Protein AF-Q5DGU5-F1 (afdb_monomer_lite)

Sequence (155 aa):
MRERCSTGDDHTSSESFGCSMRELQALMQLRGAEAVEVLNKRFGGATGLCKRLKTSPTEGLLSNDLAKRREVFGTNVIPPTPPKSFFQLMWEALQDVTLIVLMAAAGVSLLLALYSKYFGGEHNPSDETEGEVSWIERCSYTLCGCSCSFSYCNK

pLDDT: mean 72.46, std 15.81, range [31.59, 96.19]

Structure (mmCIF, N/CA/C/O backbone):
data_AF-Q5DGU5-F1
#
_entry.id   AF-Q5DGU5-F1
#
loop_
_atom_site.group_PDB
_atom_site.id
_atom_site.type_symbol
_atom_site.label_atom_id
_atom_site.label_alt_id
_atom_site.label_comp_id
_atom_site.label_asym_id
_atom_site.label_entity_id
_atom_site.label_seq_id
_atom_site.pdbx_PDB_ins_code
_atom_site.Cartn_x
_atom_site.Cartn_y
_atom_site.Cartn_z
_atom_site.occupancy
_atom_site.B_iso_or_equiv
_atom_site.auth_seq_id
_atom_site.auth_comp_id
_atom_site.auth_asym_id
_atom_site.auth_atom_id
_atom_site.pdbx_PDB_model_num
ATOM 1 N N . MET A 1 1 ? -30.645 -17.820 52.314 1.00 38.59 1 MET A N 1
ATOM 2 C CA . MET A 1 1 ? -31.335 -17.633 51.020 1.00 38.59 1 MET A CA 1
ATOM 3 C C . MET A 1 1 ? -31.491 -16.147 50.751 1.00 38.59 1 MET A C 1
ATOM 5 O O . MET A 1 1 ? -32.132 -15.485 51.552 1.00 38.59 1 MET A O 1
ATOM 9 N N . ARG A 1 2 ? -30.902 -15.607 49.677 1.00 36.75 2 ARG A N 1
ATOM 10 C CA . ARG A 1 2 ? -31.255 -14.269 49.186 1.00 36.75 2 ARG A CA 1
ATOM 11 C C . ARG A 1 2 ? -31.834 -14.441 47.794 1.00 36.75 2 ARG A C 1
ATOM 13 O O . ARG A 1 2 ? -31.102 -14.637 46.832 1.00 36.75 2 ARG A O 1
ATOM 20 N N . GLU A 1 3 ? -33.154 -14.454 47.750 1.00 43.09 3 GLU A N 1
ATOM 21 C CA . GLU A 1 3 ? -33.925 -14.357 46.524 1.00 43.09 3 GLU A CA 1
ATOM 22 C C . GLU A 1 3 ? -33.610 -13.015 45.855 1.00 43.09 3 GLU A C 1
ATOM 24 O O . GLU A 1 3 ? -33.558 -11.973 46.515 1.00 43.09 3 GLU A O 1
ATOM 29 N N . ARG A 1 4 ? -33.381 -13.036 44.543 1.00 41.06 4 ARG A N 1
ATOM 30 C CA . ARG A 1 4 ? -33.490 -11.843 43.709 1.00 41.06 4 ARG A CA 1
ATOM 31 C C . ARG A 1 4 ? -34.326 -12.217 42.494 1.00 41.06 4 ARG A C 1
ATOM 33 O O . ARG A 1 4 ? -33.822 -12.792 41.538 1.00 41.06 4 ARG A O 1
ATOM 40 N N . CYS A 1 5 ? -35.621 -11.951 42.613 1.00 45.31 5 CYS A N 1
ATOM 41 C CA . CYS A 1 5 ? -36.539 -11.864 41.488 1.00 45.31 5 CYS A CA 1
ATOM 42 C C . CYS A 1 5 ? -36.405 -10.481 40.821 1.00 45.31 5 CYS A C 1
ATOM 44 O O . CYS A 1 5 ? -35.861 -9.554 41.429 1.00 45.31 5 CYS A O 1
ATOM 46 N N . SER A 1 6 ? -36.987 -10.369 39.626 1.00 37.47 6 SER A N 1
ATOM 47 C CA . SER A 1 6 ? -37.123 -9.180 38.767 1.00 37.47 6 SER A CA 1
ATOM 48 C C . SER A 1 6 ? -35.870 -8.868 37.940 1.00 37.47 6 SER A C 1
ATOM 50 O O . SER A 1 6 ? -34.769 -8.797 38.470 1.00 37.47 6 SER A O 1
ATOM 52 N N . THR A 1 7 ? -35.945 -8.704 36.622 1.00 36.84 7 THR A N 1
ATOM 53 C CA . THR A 1 7 ? -36.994 -8.068 35.811 1.00 36.84 7 THR A CA 1
ATOM 54 C C . THR A 1 7 ? -37.011 -8.675 34.404 1.00 36.84 7 THR A C 1
ATOM 56 O O . THR A 1 7 ? -35.955 -8.906 33.816 1.00 36.84 7 THR A O 1
ATOM 59 N N . GLY A 1 8 ? -38.207 -8.909 33.857 1.00 44.50 8 GLY A N 1
ATOM 60 C CA . GLY A 1 8 ? -38.380 -8.925 32.407 1.00 44.50 8 GLY A CA 1
ATOM 61 C C . GLY A 1 8 ? -38.209 -7.510 31.862 1.00 44.50 8 GLY A C 1
ATOM 62 O O . GLY A 1 8 ? -38.541 -6.573 32.574 1.00 44.50 8 GLY A O 1
ATOM 63 N N . ASP A 1 9 ? -37.682 -7.400 30.645 1.00 31.59 9 ASP A N 1
ATOM 64 C CA . ASP A 1 9 ? -37.912 -6.286 29.722 1.00 31.59 9 ASP A CA 1
ATOM 65 C C . ASP A 1 9 ? -37.449 -6.720 28.322 1.00 31.59 9 ASP A C 1
ATOM 67 O O . ASP A 1 9 ? -36.266 -6.685 27.973 1.00 31.59 9 ASP A O 1
ATOM 71 N N . ASP A 1 10 ? -38.419 -7.160 27.519 1.00 42.12 10 ASP A N 1
ATOM 72 C CA . ASP A 1 10 ? -38.344 -7.158 26.060 1.00 42.12 10 ASP A CA 1
ATOM 73 C C . ASP A 1 10 ? -38.334 -5.693 25.597 1.00 42.12 10 ASP A C 1
ATOM 75 O O . ASP A 1 10 ? -39.371 -5.085 25.334 1.00 42.12 10 ASP A O 1
ATOM 79 N N . HIS A 1 11 ? -37.143 -5.100 25.512 1.00 38.91 11 HIS A N 1
ATOM 80 C CA . HIS A 1 11 ? -36.933 -3.830 24.827 1.00 38.91 11 HIS A CA 1
ATOM 81 C C . HIS A 1 11 ? -36.203 -4.066 23.503 1.00 38.91 11 HIS A C 1
ATOM 83 O O . HIS A 1 11 ? -34.974 -4.059 23.405 1.00 38.91 11 HIS A O 1
ATOM 89 N N . THR A 1 12 ? -36.996 -4.210 22.439 1.00 39.84 12 THR A N 1
ATOM 90 C CA . THR A 1 12 ? -36.614 -3.818 21.081 1.00 39.84 12 THR A CA 1
ATOM 91 C C . THR A 1 12 ? -36.370 -2.311 21.081 1.00 39.84 12 THR A C 1
ATOM 93 O O . THR A 1 12 ? -37.269 -1.495 20.882 1.00 39.84 12 THR A O 1
ATOM 96 N N . SER A 1 13 ? -35.152 -1.911 21.406 1.00 35.12 13 SER A N 1
ATOM 97 C CA . SER A 1 13 ? -34.683 -0.536 21.318 1.00 35.12 13 SER A CA 1
ATOM 98 C C . SER A 1 13 ? -33.223 -0.617 20.931 1.00 35.12 13 SER A C 1
ATOM 100 O O . SER A 1 13 ? -32.465 -1.384 21.516 1.00 35.12 13 SER A O 1
ATOM 102 N N . SER A 1 14 ? -32.846 0.131 19.904 1.00 42.28 14 SER A N 1
ATOM 103 C CA . SER A 1 14 ? -31.469 0.370 19.501 1.00 42.28 14 SER A CA 1
ATOM 104 C C . SER A 1 14 ? -30.658 0.857 20.707 1.00 42.28 14 SER A C 1
ATOM 106 O O . SER A 1 14 ? -30.571 2.057 20.972 1.00 42.28 14 SER A O 1
ATOM 108 N N . GLU A 1 15 ? -30.108 -0.064 21.492 1.00 54.00 15 GLU A N 1
ATOM 109 C CA . GLU A 1 15 ? -29.222 0.265 22.592 1.00 54.00 15 GLU A CA 1
ATOM 110 C C . GLU A 1 15 ? -27.903 0.748 21.991 1.00 54.00 15 GLU A C 1
ATOM 112 O O . GLU A 1 15 ? -26.978 -0.026 21.749 1.00 54.00 15 GLU A O 1
ATOM 117 N N . SER A 1 16 ? -27.852 2.044 21.693 1.00 65.94 16 SER A N 1
ATOM 118 C CA . SER A 1 16 ? -26.674 2.716 21.167 1.00 65.94 16 SER A CA 1
ATOM 119 C C . SER A 1 16 ? -25.493 2.454 22.103 1.00 65.94 16 SER A C 1
ATOM 121 O O . SER A 1 16 ? -25.544 2.775 23.294 1.00 65.94 16 SER A O 1
ATOM 123 N N . PHE A 1 17 ? -24.437 1.820 21.590 1.00 72.12 17 PHE A N 1
ATOM 124 C CA . PHE A 1 17 ? -23.189 1.685 22.333 1.00 72.12 17 PHE A CA 1
ATOM 125 C C . PHE A 1 17 ? -22.673 3.087 22.679 1.00 72.12 17 PHE A C 1
ATOM 127 O O . PHE A 1 17 ? -22.755 4.008 21.870 1.00 72.12 17 PHE A O 1
ATOM 134 N N . GLY A 1 18 ? -22.097 3.264 23.871 1.00 73.44 18 GLY A N 1
ATOM 135 C CA . GLY A 1 18 ? -21.584 4.569 24.322 1.00 73.44 18 GLY A CA 1
ATOM 136 C C . GLY A 1 18 ? -20.315 5.046 23.596 1.00 73.44 18 GLY A C 1
ATOM 137 O O . GLY A 1 18 ? -19.647 5.961 24.087 1.00 73.44 18 GLY A O 1
ATOM 138 N N . CYS A 1 19 ? -19.958 4.383 22.493 1.00 76.75 19 CYS A N 1
ATOM 139 C CA . CYS A 1 19 ? -18.794 4.619 21.648 1.00 76.75 19 CYS A CA 1
ATOM 140 C C . CYS A 1 19 ? -19.149 4.304 20.190 1.00 76.75 19 CYS A C 1
ATOM 142 O O . CYS A 1 19 ? -19.744 3.263 19.904 1.00 76.75 19 CYS A O 1
ATOM 144 N N . SER A 1 20 ? -18.710 5.155 19.267 1.00 82.75 20 SER A N 1
ATOM 145 C CA . SER A 1 20 ? -18.828 4.925 17.825 1.00 82.75 20 SER A CA 1
ATOM 146 C C . SER A 1 20 ? -17.605 4.204 17.240 1.00 82.75 20 SER A C 1
ATOM 148 O O . SER A 1 20 ? -16.494 4.280 17.770 1.00 82.75 20 SER A O 1
ATOM 150 N N . MET A 1 21 ? -17.784 3.547 16.087 1.00 80.69 21 MET A N 1
ATOM 151 C CA . MET A 1 21 ? -16.687 2.910 15.339 1.00 80.69 21 MET A CA 1
ATOM 152 C C . MET A 1 21 ? -15.573 3.909 14.978 1.00 80.69 21 MET A C 1
ATOM 154 O O . MET A 1 21 ? -14.393 3.585 15.084 1.00 80.69 21 MET A O 1
ATOM 158 N N . ARG A 1 22 ? -15.938 5.143 14.600 1.00 82.88 22 ARG A N 1
ATOM 159 C CA . ARG A 1 22 ? -14.982 6.200 14.229 1.00 82.88 22 ARG A CA 1
ATOM 160 C C . ARG A 1 22 ? -14.109 6.631 15.402 1.00 82.88 22 ARG A C 1
ATOM 162 O O . ARG A 1 22 ? -12.919 6.856 15.220 1.00 82.88 22 ARG A O 1
ATOM 169 N N . GLU A 1 23 ? -14.681 6.725 16.599 1.00 85.69 23 GLU A N 1
ATOM 170 C CA . GLU A 1 23 ? -13.920 7.046 17.809 1.00 85.69 23 GLU A CA 1
ATOM 171 C C . GLU A 1 23 ? -12.935 5.930 18.167 1.00 85.69 23 GLU A C 1
ATOM 173 O O . GLU A 1 23 ? -11.791 6.211 18.521 1.00 85.69 23 GLU A O 1
ATOM 178 N N . LEU A 1 24 ? -13.353 4.669 18.019 1.00 85.62 24 LEU A N 1
ATOM 179 C CA . LEU A 1 24 ? -12.477 3.516 18.224 1.00 85.62 24 LEU A CA 1
ATOM 180 C C . LEU A 1 24 ? -11.338 3.488 17.192 1.00 85.62 24 LEU A C 1
ATOM 182 O O . LEU A 1 24 ? -10.185 3.252 17.543 1.00 85.62 24 LEU A O 1
ATOM 186 N N . GLN A 1 25 ? -11.641 3.796 15.929 1.00 85.31 25 GLN A N 1
ATOM 187 C CA . GLN A 1 25 ? -10.653 3.889 14.855 1.00 85.31 25 GLN A CA 1
ATOM 188 C C . GLN A 1 25 ? -9.655 5.030 15.093 1.00 85.31 25 GLN A C 1
ATOM 190 O O . GLN A 1 25 ? -8.457 4.838 14.898 1.00 85.31 25 GLN A O 1
ATOM 195 N N . ALA A 1 26 ? -10.124 6.197 15.543 1.00 86.50 26 ALA A N 1
ATOM 196 C CA . ALA A 1 26 ? -9.256 7.314 15.905 1.00 86.50 26 ALA A CA 1
ATOM 197 C C . ALA A 1 26 ? -8.319 6.941 17.064 1.00 86.50 26 ALA A C 1
ATOM 199 O O . ALA A 1 26 ? -7.135 7.265 17.023 1.00 86.50 26 ALA A O 1
ATOM 200 N N . LEU A 1 27 ? -8.814 6.191 18.057 1.00 87.56 27 LEU A N 1
ATOM 201 C CA . LEU A 1 27 ? -7.980 5.661 19.136 1.00 87.56 27 LEU A CA 1
ATOM 202 C C . LEU A 1 27 ? -6.908 4.689 18.609 1.00 87.56 27 LEU A C 1
ATOM 204 O O . LEU A 1 27 ? -5.766 4.762 19.047 1.00 87.56 27 LEU A O 1
ATOM 208 N N . MET A 1 28 ? -7.250 3.810 17.660 1.00 83.50 28 MET A N 1
ATOM 209 C CA . MET A 1 28 ? -6.304 2.857 17.055 1.00 83.50 28 MET A CA 1
ATOM 210 C C . MET A 1 28 ? -5.216 3.520 16.196 1.00 83.50 28 MET A C 1
ATOM 212 O O . MET A 1 28 ? -4.159 2.924 15.990 1.00 83.50 28 MET A O 1
ATOM 216 N N . GLN A 1 29 ? -5.471 4.719 15.665 1.00 87.31 29 GLN A N 1
ATOM 217 C CA . GLN A 1 29 ? -4.473 5.482 14.907 1.00 87.31 29 GLN A CA 1
ATOM 218 C C . GLN A 1 29 ? -3.412 6.109 15.819 1.00 87.31 29 GLN A C 1
ATOM 220 O O . GLN A 1 29 ? -2.265 6.268 15.404 1.00 87.31 29 GLN A O 1
ATOM 225 N N . LEU A 1 30 ? -3.774 6.425 17.064 1.00 88.69 30 LEU A N 1
ATOM 226 C CA . LEU A 1 30 ? -2.843 6.916 18.074 1.00 88.69 30 LEU A CA 1
ATOM 227 C C . LEU A 1 30 ? -1.990 5.755 18.606 1.00 88.69 30 LEU A C 1
ATOM 229 O O . LEU A 1 30 ? -2.471 4.635 18.785 1.00 88.69 30 LEU A O 1
ATOM 233 N N . ARG A 1 31 ? -0.711 6.010 18.896 1.00 84.88 31 ARG A N 1
ATOM 234 C CA . ARG A 1 31 ? 0.211 5.006 19.453 1.00 84.88 31 ARG A CA 1
ATOM 235 C C . ARG A 1 31 ? 0.885 5.511 20.724 1.00 84.88 31 ARG A C 1
ATOM 237 O O . ARG A 1 31 ? 1.148 6.698 20.876 1.00 84.88 31 ARG A O 1
ATOM 244 N N . GLY A 1 32 ? 1.200 4.584 21.628 1.00 87.94 32 GLY A N 1
ATOM 245 C CA . GLY A 1 32 ? 1.980 4.872 22.834 1.00 87.94 32 GLY A CA 1
ATOM 246 C C . GLY A 1 32 ? 1.243 5.743 23.857 1.00 87.94 32 GLY A C 1
ATOM 247 O O . GLY A 1 32 ? 0.059 5.535 24.125 1.00 87.94 32 GLY A O 1
ATOM 248 N N . ALA A 1 33 ? 1.960 6.697 24.457 1.00 86.38 33 ALA A N 1
ATOM 249 C CA . ALA A 1 33 ? 1.469 7.512 25.571 1.00 86.38 33 ALA A CA 1
ATOM 250 C C . ALA A 1 33 ? 0.273 8.407 25.193 1.00 86.38 33 ALA A C 1
ATOM 252 O O . ALA A 1 33 ? -0.657 8.548 25.986 1.00 86.38 33 ALA A O 1
ATOM 253 N N . GLU A 1 34 ? 0.246 8.936 23.966 1.00 86.81 34 GLU A N 1
ATOM 254 C CA . GLU A 1 34 ? -0.853 9.782 23.477 1.00 86.81 34 GLU A CA 1
ATOM 255 C C . GLU A 1 34 ? -2.180 9.015 23.412 1.00 86.81 34 GLU A C 1
ATOM 257 O O . GLU A 1 34 ? -3.230 9.529 23.802 1.00 86.81 34 GLU A O 1
ATOM 262 N N . ALA A 1 35 ? -2.139 7.745 22.993 1.00 87.75 35 ALA A N 1
ATOM 263 C CA . ALA A 1 35 ? -3.322 6.889 22.956 1.00 87.75 35 ALA A CA 1
ATOM 264 C C . ALA A 1 35 ? -3.882 6.639 24.364 1.00 87.75 35 ALA A C 1
ATOM 266 O O . ALA A 1 35 ? -5.096 6.678 24.564 1.00 87.75 35 ALA A O 1
ATOM 267 N N . VAL A 1 36 ? -3.006 6.424 25.352 1.00 88.19 36 VAL A N 1
ATOM 268 C CA . VAL A 1 36 ? -3.394 6.202 26.755 1.00 88.19 36 VAL A CA 1
ATOM 269 C C . VAL A 1 36 ? -3.992 7.467 27.369 1.00 88.19 36 VAL A C 1
ATOM 271 O O . VAL A 1 36 ? -4.976 7.395 28.107 1.00 88.19 36 VAL A O 1
ATOM 274 N N . GLU A 1 37 ? -3.446 8.637 27.047 1.00 89.88 37 GLU A N 1
ATOM 275 C CA . GLU A 1 37 ? -3.980 9.910 27.524 1.00 89.88 37 GLU A CA 1
ATOM 276 C C . GLU A 1 37 ? -5.375 10.189 26.948 1.00 89.88 37 GLU A C 1
ATOM 278 O O . GLU A 1 37 ? -6.303 10.516 27.693 1.00 89.88 37 GLU A O 1
ATOM 283 N N . VAL A 1 38 ? -5.556 9.987 25.639 1.00 88.25 38 VAL A N 1
ATOM 284 C CA . VAL A 1 38 ? -6.861 10.125 24.978 1.00 88.25 38 VAL A CA 1
ATOM 285 C C . VAL A 1 38 ? -7.853 9.090 25.508 1.00 88.25 38 VAL A C 1
ATOM 287 O O . VAL A 1 38 ? -9.009 9.435 25.763 1.00 88.25 38 VAL A O 1
ATOM 290 N N . LEU A 1 39 ? -7.408 7.855 25.761 1.00 89.75 39 LEU A N 1
ATOM 291 C CA . LEU A 1 39 ? -8.229 6.801 26.355 1.00 89.75 39 LEU A CA 1
ATOM 292 C C . LEU A 1 39 ? -8.751 7.203 27.741 1.00 89.75 39 LEU A C 1
ATOM 294 O O . LEU A 1 39 ? -9.948 7.095 28.018 1.00 89.75 39 LEU A O 1
ATOM 298 N N . ASN A 1 40 ? -7.865 7.696 28.608 1.00 89.44 40 ASN A N 1
ATOM 299 C CA . ASN A 1 40 ? -8.230 8.131 29.953 1.00 89.44 40 ASN A CA 1
ATOM 300 C C . ASN A 1 40 ? -9.152 9.356 29.926 1.00 89.44 40 ASN A C 1
ATOM 302 O O . ASN A 1 40 ? -10.181 9.349 30.600 1.00 89.44 40 ASN A O 1
ATOM 306 N N . LYS A 1 41 ? -8.848 10.365 29.098 1.00 88.00 41 LYS A N 1
ATOM 307 C CA . LYS A 1 41 ? -9.652 11.595 28.986 1.00 88.00 41 LYS A CA 1
ATOM 308 C C . LYS A 1 41 ? -11.050 11.355 28.412 1.00 88.00 41 LYS A C 1
ATOM 310 O O . LYS A 1 41 ? -12.012 11.942 28.894 1.00 88.00 41 LYS A O 1
ATOM 315 N N . ARG A 1 42 ? -11.177 10.527 27.368 1.00 85.38 42 ARG A N 1
ATOM 316 C CA . ARG A 1 42 ? -12.444 10.340 26.631 1.00 85.38 42 ARG A CA 1
ATOM 317 C C . ARG A 1 42 ? -13.308 9.215 27.190 1.00 85.38 42 ARG A C 1
ATOM 319 O O . ARG A 1 42 ? -14.533 9.335 27.194 1.00 85.38 42 ARG A O 1
ATOM 326 N N . PHE A 1 43 ? -12.687 8.133 27.655 1.00 86.19 43 PHE A N 1
ATOM 327 C CA . PHE A 1 43 ? -13.397 6.906 28.026 1.00 86.19 43 PHE A CA 1
ATOM 328 C C . PHE A 1 43 ? -13.287 6.561 29.511 1.00 86.19 43 PHE A C 1
ATOM 330 O O . PHE A 1 43 ? -13.968 5.639 29.949 1.00 86.19 43 PHE A O 1
ATOM 337 N N . GLY A 1 44 ? -12.496 7.298 30.298 1.00 86.56 44 GLY A N 1
ATOM 338 C CA . GLY A 1 44 ? -12.253 6.968 31.705 1.00 86.56 44 GLY A CA 1
ATOM 339 C C . GLY A 1 44 ? -11.355 5.739 31.874 1.00 86.56 44 GLY A C 1
ATOM 340 O O . GLY A 1 44 ? -11.485 5.011 32.856 1.00 86.56 44 GLY A O 1
ATOM 341 N N . GLY A 1 45 ? -10.484 5.482 30.893 1.00 88.25 45 GLY A N 1
ATOM 342 C CA . GLY A 1 45 ? -9.543 4.365 30.888 1.00 88.25 45 GLY A CA 1
ATOM 343 C C . GLY A 1 45 ? -10.127 3.076 30.309 1.00 88.25 45 GLY A C 1
ATOM 344 O O . GLY A 1 45 ? -11.232 3.047 29.762 1.00 88.25 45 GLY A O 1
ATOM 345 N N . ALA A 1 46 ? -9.371 1.983 30.426 1.00 85.31 46 ALA A N 1
ATOM 346 C CA . ALA A 1 46 ? -9.754 0.688 29.859 1.00 85.31 46 ALA A CA 1
ATOM 347 C C . ALA A 1 46 ? -11.063 0.140 30.458 1.00 85.31 46 ALA A C 1
ATOM 349 O O . ALA A 1 46 ? -11.905 -0.389 29.739 1.00 85.31 46 ALA A O 1
ATOM 350 N N . THR A 1 47 ? -11.286 0.324 31.761 1.00 85.06 47 THR A N 1
ATOM 351 C CA . THR A 1 47 ? -12.510 -0.121 32.450 1.00 85.06 47 THR A CA 1
ATOM 352 C C . THR A 1 47 ? -13.748 0.654 32.002 1.00 85.06 47 THR A C 1
ATOM 354 O O . THR A 1 47 ? -14.808 0.060 31.791 1.00 85.06 47 THR A O 1
ATOM 357 N N . GLY A 1 48 ? -13.625 1.970 31.803 1.00 85.06 48 GLY A N 1
ATOM 358 C CA . GLY A 1 48 ? -14.708 2.801 31.282 1.00 85.06 48 GLY A CA 1
ATOM 359 C C . GLY A 1 48 ? -15.035 2.488 29.819 1.00 85.06 48 GLY A C 1
ATOM 360 O O . GLY A 1 48 ? -16.213 2.433 29.452 1.00 85.06 48 GLY A O 1
ATOM 361 N N . LEU A 1 49 ? -14.021 2.157 29.013 1.00 86.19 49 LEU A N 1
ATOM 362 C CA . LEU A 1 49 ? -14.219 1.652 27.657 1.00 86.19 49 LEU A CA 1
ATOM 363 C C . LEU A 1 49 ? -14.965 0.307 27.657 1.00 86.19 49 LEU A C 1
ATOM 365 O O . LEU A 1 49 ? -15.947 0.165 26.928 1.00 86.19 49 LEU A O 1
ATOM 369 N N . CYS A 1 50 ? -14.583 -0.643 28.519 1.00 83.12 50 CYS A N 1
ATOM 370 C CA . CYS A 1 50 ? -15.287 -1.923 28.659 1.00 83.12 50 CYS A CA 1
ATOM 371 C C . CYS A 1 50 ? -16.764 -1.735 29.038 1.00 83.12 50 CYS A C 1
ATOM 373 O O . CYS A 1 50 ? -17.644 -2.365 28.449 1.00 83.12 50 CYS A O 1
ATOM 375 N N . LYS A 1 51 ? -17.057 -0.805 29.957 1.00 83.75 51 LYS A N 1
ATOM 376 C CA . LYS A 1 51 ? -18.431 -0.472 30.363 1.00 83.75 51 LYS A CA 1
ATOM 377 C C . LYS A 1 51 ? -19.258 0.096 29.205 1.00 83.75 51 LYS A C 1
ATOM 379 O O . LYS A 1 51 ? -20.411 -0.290 29.035 1.00 83.75 51 LYS A O 1
ATOM 384 N N . ARG A 1 52 ? -18.676 0.977 28.384 1.00 81.62 52 ARG A N 1
ATOM 385 C CA . ARG A 1 52 ? -19.348 1.560 27.205 1.00 81.62 52 ARG A CA 1
ATOM 386 C C . ARG A 1 52 ? -19.549 0.561 26.066 1.00 81.62 52 ARG A C 1
ATOM 388 O O . ARG A 1 52 ? -20.561 0.631 25.375 1.00 81.62 52 ARG A O 1
ATOM 395 N N . LEU A 1 53 ? -18.617 -0.378 25.904 1.00 79.12 53 LEU A N 1
ATOM 396 C CA . LEU A 1 53 ? -18.711 -1.502 24.967 1.00 79.12 53 LEU A CA 1
ATOM 397 C C . LEU A 1 53 ? -19.560 -2.667 25.507 1.00 79.12 53 LEU A C 1
ATOM 399 O O . LEU A 1 53 ? -19.651 -3.704 24.847 1.00 79.12 53 LEU A O 1
ATOM 403 N N . LYS A 1 54 ? -20.156 -2.520 26.704 1.00 76.44 54 LYS A N 1
ATOM 404 C CA . LYS A 1 54 ? -20.924 -3.563 27.403 1.00 76.44 54 LYS A CA 1
ATOM 405 C C . LYS A 1 54 ? -20.184 -4.909 27.409 1.00 76.44 54 LYS A C 1
ATOM 407 O O . LYS A 1 54 ? -20.761 -5.953 27.127 1.00 76.44 54 LYS A O 1
ATOM 412 N N . THR A 1 55 ? -18.872 -4.886 27.633 1.00 78.62 55 THR A N 1
ATOM 413 C CA . THR A 1 55 ? -18.045 -6.095 27.733 1.00 78.62 55 THR A CA 1
ATOM 414 C C . THR A 1 55 ? -17.562 -6.259 29.160 1.00 78.62 55 THR A C 1
ATOM 416 O O . THR A 1 55 ? -17.133 -5.293 29.795 1.00 78.62 55 THR A O 1
ATOM 419 N N . SER A 1 56 ? -17.617 -7.489 29.666 1.00 74.25 56 SER A N 1
ATOM 420 C CA . SER A 1 56 ? -16.966 -7.817 30.927 1.00 74.25 56 SER A CA 1
ATOM 421 C C . SER A 1 56 ? -15.451 -7.892 30.690 1.00 74.25 56 SER A C 1
ATOM 423 O O . SER A 1 56 ? -15.031 -8.524 29.718 1.00 74.25 56 SER A O 1
ATOM 425 N N . PRO A 1 57 ? -14.610 -7.253 31.525 1.00 71.25 57 PRO A N 1
ATOM 426 C CA . PRO A 1 57 ? -13.155 -7.370 31.419 1.00 71.25 57 PRO A CA 1
ATOM 427 C C . PRO A 1 57 ? -12.640 -8.761 31.825 1.00 71.25 57 PRO A C 1
ATOM 429 O O . PRO A 1 57 ? -11.518 -9.110 31.476 1.00 71.25 57 PRO A O 1
ATOM 432 N N . THR A 1 58 ? -13.441 -9.544 32.554 1.00 70.50 58 THR A N 1
ATOM 433 C CA . THR A 1 58 ? -13.076 -10.867 33.086 1.00 70.50 58 THR A CA 1
ATOM 434 C C . THR A 1 58 ? -13.777 -12.021 32.375 1.00 70.50 58 THR A C 1
ATOM 436 O O . THR A 1 58 ? -13.149 -13.047 32.146 1.00 70.50 58 THR A O 1
ATOM 439 N N . GLU A 1 59 ? -15.049 -11.864 32.001 1.00 69.62 59 GLU A N 1
ATOM 440 C CA . GLU A 1 59 ? -15.843 -12.924 31.344 1.00 69.62 59 GLU A CA 1
ATOM 441 C C . GLU A 1 59 ? -16.063 -12.680 29.842 1.00 69.62 59 GLU A C 1
ATOM 443 O O . GLU A 1 59 ? -16.553 -13.556 29.134 1.00 69.62 59 GLU A O 1
ATOM 448 N N . GLY A 1 60 ? -15.675 -11.510 29.323 1.00 74.38 60 GLY A N 1
ATOM 449 C CA . GLY A 1 60 ? -15.815 -11.180 27.906 1.00 74.38 60 GLY A CA 1
ATOM 450 C C . GLY A 1 60 ? -17.262 -10.912 27.473 1.00 74.38 60 GLY A C 1
ATOM 451 O O . GLY A 1 60 ? -18.009 -10.201 2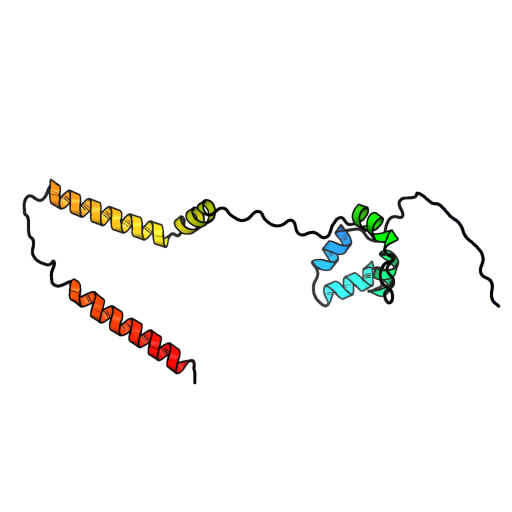8.153 1.00 74.38 60 GLY A O 1
ATOM 452 N N . LEU A 1 61 ? -17.625 -11.420 26.291 1.00 77.06 61 LEU A N 1
ATOM 453 C CA . LEU A 1 61 ? -18.941 -11.268 25.661 1.00 77.06 61 LEU A CA 1
ATOM 454 C C . LEU A 1 61 ? -19.791 -12.524 25.824 1.00 77.06 61 LEU A C 1
ATOM 456 O O . LEU A 1 61 ? -19.307 -13.631 25.600 1.00 77.06 61 LEU A O 1
ATOM 460 N N . LEU A 1 62 ? -21.096 -12.335 26.029 1.00 74.38 62 LEU A N 1
ATOM 461 C CA . LEU A 1 62 ? -22.075 -13.396 25.816 1.00 74.38 62 LEU A CA 1
ATOM 462 C C . LEU A 1 62 ? -22.408 -13.545 24.322 1.00 74.38 62 LEU A C 1
ATOM 464 O O . LEU A 1 62 ? -22.545 -12.566 23.587 1.00 74.38 62 LEU A O 1
ATOM 468 N N . SER A 1 63 ? -22.599 -14.789 23.884 1.00 67.75 63 SER A N 1
ATOM 469 C CA . SER A 1 63 ? -22.835 -15.194 22.488 1.00 67.75 63 SER A CA 1
ATOM 470 C C . SER A 1 63 ? -24.029 -14.491 21.831 1.00 67.75 63 SER A C 1
ATOM 472 O O . SER A 1 63 ? -24.004 -14.208 20.634 1.00 67.75 63 SER A O 1
ATOM 474 N N . ASN A 1 64 ? -25.058 -14.166 22.616 1.00 71.38 64 ASN A N 1
ATOM 475 C CA . ASN A 1 64 ? -26.295 -13.548 22.128 1.00 71.38 64 ASN A CA 1
ATOM 476 C C . ASN A 1 64 ? -26.121 -12.074 21.716 1.00 71.38 64 ASN A C 1
ATOM 478 O O . ASN A 1 64 ? -26.919 -11.558 20.936 1.00 71.38 64 ASN A O 1
ATOM 482 N N . ASP A 1 65 ? -25.058 -11.407 22.173 1.00 73.44 65 ASP A N 1
ATOM 483 C CA . ASP A 1 65 ? -24.763 -10.013 21.818 1.00 73.44 65 ASP A CA 1
ATOM 484 C C . ASP A 1 65 ? -23.948 -9.872 20.525 1.00 73.44 65 ASP A C 1
ATOM 486 O O . ASP A 1 65 ? -23.776 -8.762 20.013 1.00 73.44 65 ASP A O 1
ATOM 490 N N . LEU A 1 66 ? -23.432 -10.977 19.977 1.00 73.56 66 LEU A N 1
ATOM 491 C CA . LEU A 1 66 ? -22.577 -10.949 18.789 1.00 73.56 66 LEU A CA 1
ATOM 492 C C . LEU A 1 66 ? -23.328 -10.447 17.552 1.00 73.56 66 LEU A C 1
ATOM 494 O O . LEU A 1 66 ? -22.775 -9.660 16.786 1.00 73.56 66 LEU A O 1
ATOM 498 N N . ALA A 1 67 ? -24.590 -10.853 17.379 1.00 72.69 67 ALA A N 1
ATOM 499 C CA . ALA A 1 67 ? -25.414 -10.425 16.249 1.00 72.69 67 ALA A CA 1
ATOM 500 C C . ALA A 1 67 ? -25.640 -8.902 16.258 1.00 72.69 67 ALA A C 1
ATOM 502 O O . ALA A 1 67 ? -25.393 -8.237 15.254 1.00 72.69 67 ALA A O 1
ATOM 503 N N . LYS A 1 68 ? -25.990 -8.340 17.423 1.00 73.56 68 LYS A N 1
ATOM 504 C CA . LYS A 1 68 ? -26.201 -6.894 17.611 1.00 73.56 68 LYS A CA 1
ATOM 505 C C . LYS A 1 68 ? -24.915 -6.091 17.403 1.00 73.56 68 LYS A C 1
ATOM 507 O O . LYS A 1 68 ? -24.919 -5.032 16.785 1.00 73.56 68 LYS A O 1
ATOM 512 N N . ARG A 1 69 ? -23.776 -6.602 17.884 1.00 74.94 69 ARG A N 1
ATOM 513 C CA . ARG A 1 69 ? -22.470 -5.949 17.684 1.00 74.94 69 ARG A CA 1
ATOM 514 C C . ARG A 1 69 ? -22.036 -5.962 16.228 1.00 74.94 69 ARG A C 1
ATOM 516 O O . ARG A 1 69 ? -21.450 -4.986 15.773 1.00 74.94 69 ARG A O 1
ATOM 523 N N . ARG A 1 70 ? -22.338 -7.035 15.499 1.00 76.69 70 ARG A N 1
ATOM 524 C CA . ARG A 1 70 ? -22.032 -7.143 14.070 1.00 76.69 70 ARG A CA 1
ATOM 525 C C . ARG A 1 70 ? -22.831 -6.144 13.233 1.00 76.69 70 ARG A C 1
ATOM 527 O O . ARG A 1 70 ? -22.306 -5.659 12.237 1.00 76.69 70 ARG A O 1
ATOM 534 N N . GLU A 1 71 ? -24.050 -5.810 13.653 1.00 73.62 71 GLU A N 1
ATOM 535 C CA . GLU A 1 71 ? -24.873 -4.774 13.020 1.00 73.62 71 GLU A CA 1
ATOM 536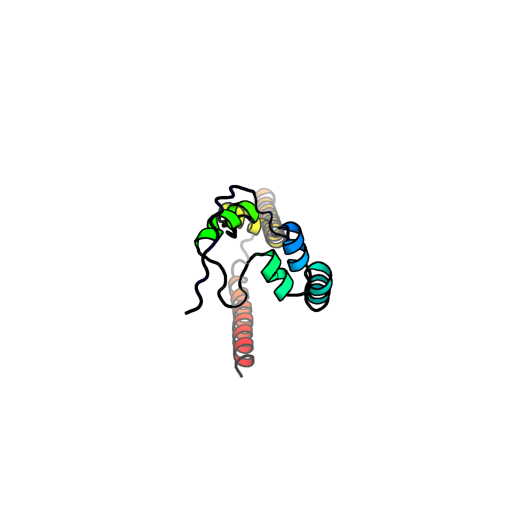 C C . GLU A 1 71 ? -24.302 -3.362 13.246 1.00 73.62 71 GLU A C 1
ATOM 538 O O . GLU A 1 71 ? -24.223 -2.577 12.307 1.00 73.62 71 GLU A O 1
ATOM 543 N N . VAL A 1 72 ? -23.829 -3.051 14.461 1.00 72.69 72 VAL A N 1
ATOM 544 C CA . VAL A 1 72 ? -23.351 -1.694 14.803 1.00 72.69 72 VAL A CA 1
ATOM 545 C C . VAL A 1 72 ? -21.881 -1.441 14.441 1.00 72.69 72 VAL A C 1
ATOM 547 O O . VAL A 1 72 ? -21.537 -0.352 13.984 1.00 72.69 72 VAL A O 1
ATOM 550 N N . PHE A 1 73 ? -20.993 -2.416 14.650 1.00 76.44 73 PHE A N 1
ATOM 551 C CA . PHE A 1 73 ? -19.547 -2.267 14.419 1.00 76.44 73 PHE A CA 1
ATOM 552 C C . PHE A 1 73 ? -19.074 -2.876 13.096 1.00 76.44 73 PHE A C 1
ATOM 554 O O . PHE A 1 73 ? -17.925 -2.679 12.700 1.00 76.44 73 PHE A O 1
ATOM 561 N N . GLY A 1 74 ? -19.951 -3.597 12.399 1.00 75.94 74 GLY A N 1
ATOM 562 C CA . GLY A 1 74 ? -19.602 -4.327 11.192 1.00 75.94 74 GLY A CA 1
ATOM 563 C C . GLY A 1 74 ? -18.873 -5.641 11.477 1.00 75.94 74 GLY A C 1
ATOM 564 O O . GLY A 1 74 ? -18.666 -6.065 12.615 1.00 75.94 74 GLY A O 1
ATOM 565 N N . THR A 1 75 ? -18.495 -6.327 10.400 1.00 73.31 75 THR A N 1
ATOM 566 C CA . THR A 1 75 ? -17.767 -7.598 10.478 1.00 73.31 75 THR A CA 1
ATOM 567 C C . THR A 1 75 ? -16.261 -7.326 10.421 1.00 73.31 75 THR A C 1
ATOM 569 O O . THR A 1 75 ? -15.804 -6.696 9.473 1.00 73.31 75 THR A O 1
ATOM 572 N N . ASN A 1 76 ? -15.476 -7.847 11.374 1.00 72.38 76 ASN A N 1
ATOM 573 C CA . ASN A 1 76 ? -14.005 -7.806 11.328 1.00 72.38 76 ASN A CA 1
ATOM 574 C C . ASN A 1 76 ? -13.440 -8.867 10.364 1.00 72.38 76 ASN A C 1
ATOM 576 O O . ASN A 1 76 ? -12.686 -9.754 10.756 1.00 72.38 76 ASN A O 1
ATOM 580 N N . VAL A 1 77 ? -13.882 -8.828 9.110 1.00 75.06 77 VAL A N 1
ATOM 581 C CA . VAL A 1 77 ? -13.335 -9.661 8.041 1.00 75.06 77 VAL A CA 1
ATOM 582 C C . VAL A 1 77 ? -12.579 -8.726 7.122 1.00 75.06 77 VAL A C 1
ATOM 584 O O . VAL A 1 77 ? -13.177 -7.872 6.472 1.00 75.06 77 VAL A O 1
ATOM 587 N N . ILE A 1 78 ? -11.256 -8.882 7.095 1.00 72.81 78 ILE A N 1
ATOM 588 C CA . ILE A 1 78 ? -10.419 -8.261 6.074 1.00 72.81 78 ILE A CA 1
ATOM 589 C C . ILE A 1 78 ? -10.851 -8.914 4.759 1.00 72.81 78 ILE A C 1
ATOM 591 O O . ILE A 1 78 ? -10.675 -10.130 4.625 1.00 72.81 78 ILE A O 1
ATOM 595 N N . PRO A 1 79 ? -11.480 -8.174 3.827 1.00 65.81 79 PRO A N 1
ATOM 596 C CA . PRO A 1 79 ? -11.851 -8.754 2.550 1.00 65.81 79 PRO A CA 1
ATOM 597 C C . PRO A 1 79 ? -10.563 -9.277 1.903 1.00 65.81 79 PRO A C 1
ATOM 599 O O . PRO A 1 79 ? -9.590 -8.520 1.816 1.00 65.81 79 PRO A O 1
ATOM 602 N N . PRO A 1 80 ? -10.506 -10.560 1.508 1.00 66.62 80 PRO A N 1
ATOM 603 C CA . PRO A 1 80 ? -9.329 -11.084 0.843 1.00 66.62 80 PRO A CA 1
ATOM 604 C C . PRO A 1 80 ? -9.129 -10.265 -0.429 1.00 66.62 80 PRO A C 1
ATOM 606 O O . PRO A 1 80 ? -10.039 -10.147 -1.252 1.00 66.62 80 PRO A O 1
ATOM 609 N N . THR A 1 81 ? -7.960 -9.641 -0.565 1.00 58.56 81 THR A N 1
ATOM 610 C CA . THR A 1 81 ? -7.610 -8.955 -1.802 1.00 58.56 81 THR A CA 1
ATOM 611 C C . THR A 1 81 ? -7.656 -9.991 -2.925 1.00 58.56 8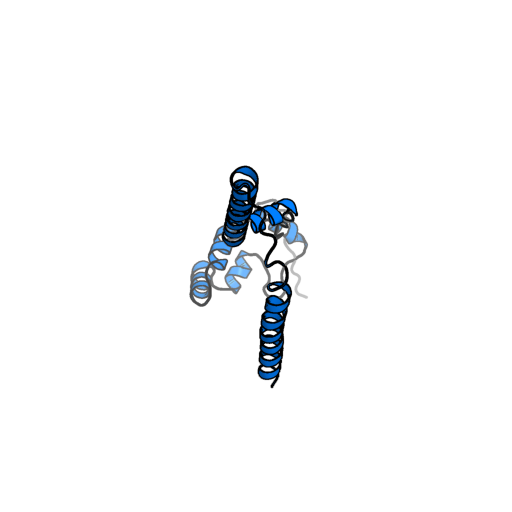1 THR A C 1
ATOM 613 O O . THR A 1 81 ? -7.077 -11.071 -2.773 1.00 58.56 81 THR A O 1
ATOM 616 N N . PRO A 1 82 ? -8.373 -9.728 -4.034 1.00 69.81 82 PRO A N 1
ATOM 617 C CA . PRO A 1 82 ? -8.369 -10.654 -5.154 1.00 69.81 82 PRO A CA 1
ATOM 618 C C . PRO A 1 82 ? -6.912 -10.860 -5.593 1.00 69.81 82 PRO A C 1
ATOM 620 O O . PRO A 1 82 ? -6.157 -9.881 -5.660 1.00 69.81 82 PRO A O 1
ATOM 623 N N . PRO A 1 83 ? -6.480 -12.109 -5.838 1.00 64.81 83 PRO A N 1
ATOM 624 C CA . PRO A 1 83 ? -5.104 -12.375 -6.224 1.00 64.81 83 PRO A CA 1
ATOM 625 C C . PRO A 1 83 ? -4.792 -11.600 -7.506 1.00 64.81 83 PRO A C 1
ATOM 627 O O . PRO A 1 83 ? -5.561 -11.653 -8.469 1.00 64.81 83 PRO A O 1
ATOM 630 N N . LYS A 1 84 ? -3.675 -10.859 -7.518 1.00 62.09 84 LYS A N 1
ATOM 631 C CA . LYS A 1 84 ? -3.199 -10.207 -8.744 1.00 62.09 84 LYS A CA 1
ATOM 632 C C . LYS A 1 84 ? -3.034 -11.282 -9.823 1.00 62.09 84 LYS A C 1
ATOM 634 O O . LYS A 1 84 ? -2.440 -12.330 -9.572 1.00 62.09 84 LYS A O 1
ATOM 639 N N . SER A 1 85 ? -3.581 -11.041 -11.013 1.00 81.75 85 SER A N 1
ATOM 640 C CA . SER A 1 85 ? -3.454 -11.982 -12.128 1.00 81.75 85 SER A CA 1
ATOM 641 C C . SER A 1 85 ? -1.997 -12.056 -12.606 1.00 81.75 85 SER A C 1
ATOM 643 O O . SER A 1 85 ? -1.263 -11.068 -12.533 1.00 81.75 85 SER A O 1
ATOM 645 N N . PHE A 1 86 ? -1.569 -13.213 -13.126 1.00 79.44 86 PHE A N 1
ATOM 646 C CA . PHE A 1 86 ? -0.211 -13.416 -13.661 1.00 79.44 86 PHE A CA 1
ATOM 647 C C . PHE A 1 86 ? 0.196 -12.347 -14.687 1.00 79.44 86 PHE A C 1
ATOM 649 O O . PHE A 1 86 ? 1.334 -11.889 -14.690 1.00 79.44 86 PHE A O 1
ATOM 656 N N . PHE A 1 87 ? -0.747 -11.896 -15.517 1.00 75.31 87 PHE A N 1
ATOM 657 C CA . PHE A 1 87 ? -0.508 -10.846 -16.506 1.00 75.31 87 PHE A CA 1
ATOM 658 C C . PHE A 1 87 ? -0.240 -9.481 -15.876 1.00 75.31 87 PHE A C 1
ATOM 660 O O . PHE A 1 87 ? 0.578 -8.727 -16.390 1.00 75.31 87 PHE A O 1
ATOM 667 N N . GLN A 1 88 ? -0.876 -9.173 -14.746 1.00 78.56 88 GLN A N 1
ATOM 668 C CA . GLN A 1 88 ? -0.636 -7.926 -14.028 1.00 78.56 88 GLN A CA 1
ATOM 669 C C . GLN A 1 88 ? 0.744 -7.926 -13.359 1.00 78.56 88 GLN A C 1
ATOM 671 O O . GLN A 1 88 ? 1.423 -6.909 -13.375 1.00 78.56 88 GLN A O 1
ATOM 676 N N . LEU A 1 89 ? 1.188 -9.075 -12.844 1.00 76.00 89 LEU A N 1
ATOM 677 C CA . LEU A 1 89 ? 2.546 -9.259 -12.317 1.00 76.00 89 LEU A CA 1
ATOM 678 C C . LEU A 1 89 ? 3.605 -9.145 -13.420 1.00 76.00 89 LEU A C 1
ATOM 680 O O . LEU A 1 89 ? 4.630 -8.501 -13.228 1.00 76.00 89 LEU A O 1
ATOM 684 N N . MET A 1 90 ? 3.340 -9.730 -14.587 1.00 79.19 90 MET A N 1
ATOM 685 C CA . MET A 1 90 ? 4.227 -9.635 -15.744 1.00 79.19 90 MET A CA 1
ATOM 686 C C . MET A 1 90 ? 4.303 -8.204 -16.290 1.00 79.19 90 MET A C 1
ATOM 688 O O . MET A 1 90 ? 5.392 -7.734 -16.594 1.00 79.19 90 MET A O 1
ATOM 692 N N . TRP A 1 91 ? 3.176 -7.489 -16.368 1.00 79.31 91 TRP A N 1
ATOM 693 C CA . TRP A 1 91 ? 3.146 -6.081 -16.777 1.00 79.31 91 TRP A CA 1
ATOM 694 C C . TRP A 1 91 ? 3.881 -5.177 -15.782 1.00 79.31 91 TRP A C 1
ATOM 696 O O . TRP A 1 91 ? 4.650 -4.311 -16.184 1.00 79.31 91 TRP A O 1
ATOM 706 N N . GLU A 1 92 ? 3.698 -5.418 -14.483 1.00 79.00 92 GLU A N 1
ATOM 707 C CA . GLU A 1 92 ? 4.391 -4.681 -13.424 1.00 79.00 92 GLU A CA 1
ATOM 708 C C . GLU A 1 92 ? 5.910 -4.944 -13.443 1.00 79.00 92 GLU A C 1
ATOM 710 O O . GLU A 1 92 ? 6.689 -4.017 -13.250 1.00 79.00 92 GLU A O 1
ATOM 715 N N . ALA A 1 93 ? 6.344 -6.168 -13.767 1.00 79.81 93 ALA A N 1
ATOM 716 C CA . ALA A 1 93 ? 7.761 -6.505 -13.933 1.00 79.81 93 ALA A CA 1
ATOM 717 C C . ALA A 1 93 ? 8.378 -5.956 -15.236 1.00 79.81 93 ALA A C 1
ATOM 719 O O . ALA A 1 93 ? 9.566 -5.646 -15.276 1.00 79.81 93 ALA A O 1
ATOM 720 N N . LEU A 1 94 ? 7.590 -5.821 -16.309 1.00 76.12 94 LEU A N 1
ATOM 721 C CA . LEU A 1 94 ? 8.044 -5.264 -17.590 1.00 76.12 94 LEU A CA 1
ATOM 722 C C . LEU A 1 94 ? 8.217 -3.736 -17.562 1.00 76.12 94 LEU A C 1
ATOM 724 O O . LEU A 1 94 ? 8.905 -3.191 -18.422 1.00 76.12 94 LEU A O 1
ATOM 728 N N . GLN A 1 95 ? 7.627 -3.042 -16.585 1.00 79.12 95 GLN A N 1
ATOM 729 C CA . GLN A 1 95 ? 7.736 -1.588 -16.420 1.00 79.12 95 GLN A CA 1
ATOM 730 C C . GLN A 1 95 ? 8.974 -1.164 -15.603 1.00 79.12 95 GLN A C 1
ATOM 732 O O . GLN A 1 95 ? 9.030 -0.063 -15.056 1.00 79.12 95 GLN A O 1
ATOM 737 N N . ASP A 1 96 ? 9.981 -2.030 -15.512 1.00 89.38 96 ASP A N 1
ATOM 738 C CA . ASP A 1 96 ? 11.275 -1.692 -14.933 1.00 89.38 96 ASP A CA 1
ATOM 739 C C . ASP A 1 96 ? 12.134 -0.939 -15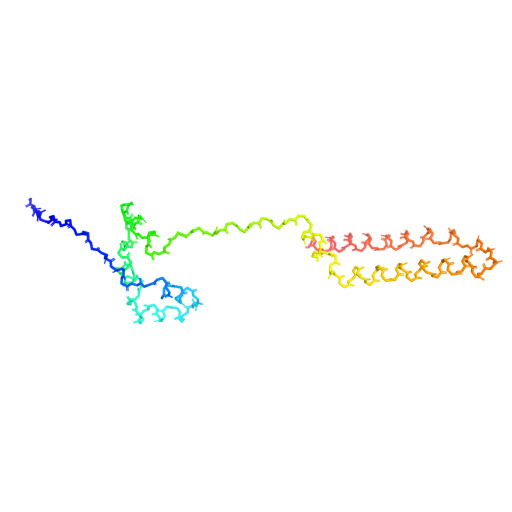.967 1.00 89.38 96 ASP A C 1
ATOM 741 O O . ASP A 1 96 ? 12.341 -1.395 -17.096 1.00 89.38 96 ASP A O 1
ATOM 745 N N . VAL A 1 97 ? 12.662 0.227 -15.577 1.00 89.00 97 VAL A N 1
ATOM 746 C CA . VAL A 1 97 ? 13.537 1.066 -16.415 1.00 89.00 97 VAL A CA 1
ATOM 747 C C . VAL A 1 97 ? 14.753 0.274 -16.909 1.00 89.00 97 VAL A C 1
ATOM 749 O O . VAL A 1 97 ? 15.209 0.488 -18.032 1.00 89.00 97 VAL A O 1
ATOM 752 N N . THR A 1 98 ? 15.247 -0.683 -16.121 1.00 88.06 98 THR A N 1
ATOM 753 C CA . THR A 1 98 ? 16.361 -1.557 -16.510 1.00 88.06 98 THR A CA 1
ATOM 754 C C . THR A 1 98 ? 16.014 -2.437 -17.715 1.00 88.06 98 THR A C 1
ATOM 756 O O . THR A 1 98 ? 16.807 -2.530 -18.653 1.00 88.06 98 THR A O 1
ATOM 759 N N . LEU A 1 99 ? 14.810 -3.016 -17.754 1.00 86.81 99 LEU A N 1
ATOM 760 C CA . LEU A 1 99 ? 14.354 -3.883 -18.842 1.00 86.81 99 LEU A CA 1
ATOM 761 C C . LEU A 1 99 ? 14.100 -3.092 -20.134 1.00 86.81 99 LEU A C 1
ATOM 763 O O . LEU A 1 99 ? 14.433 -3.556 -21.226 1.00 86.81 99 LEU A O 1
ATOM 767 N N . ILE A 1 100 ? 13.599 -1.861 -20.010 1.00 90.31 100 ILE A N 1
ATOM 768 C CA . ILE A 1 100 ? 13.413 -0.938 -21.140 1.00 90.31 100 ILE A CA 1
ATOM 769 C C . ILE A 1 100 ? 14.760 -0.559 -21.768 1.00 90.31 100 ILE A C 1
ATOM 771 O O . ILE A 1 100 ? 14.905 -0.595 -22.991 1.00 90.31 100 ILE A O 1
ATOM 775 N N . VAL A 1 101 ? 15.762 -0.229 -20.947 1.00 93.69 101 VAL A N 1
ATOM 776 C CA . VAL A 1 101 ? 17.105 0.125 -21.434 1.00 93.69 101 VAL A CA 1
ATOM 777 C C . VAL A 1 101 ? 17.760 -1.059 -22.150 1.00 93.69 101 VAL A C 1
ATOM 779 O O . VAL A 1 101 ? 18.373 -0.871 -23.201 1.00 93.69 101 VAL A O 1
ATOM 782 N N . LEU A 1 102 ? 17.576 -2.284 -21.648 1.00 91.81 102 LEU A N 1
ATOM 783 C CA . LEU A 1 102 ? 18.079 -3.499 -22.296 1.00 91.81 102 LEU A CA 1
ATOM 784 C C . LEU A 1 102 ? 17.397 -3.774 -23.645 1.00 91.81 102 LEU A C 1
ATOM 786 O O . LEU A 1 102 ? 18.087 -4.085 -24.615 1.00 91.81 102 LEU A O 1
ATOM 790 N N . MET A 1 103 ? 16.073 -3.609 -23.748 1.00 92.44 103 MET A N 1
ATOM 791 C CA . MET A 1 103 ? 15.366 -3.727 -25.032 1.00 92.44 103 MET A CA 1
ATOM 792 C C . MET A 1 103 ? 15.807 -2.660 -26.039 1.00 92.44 103 MET A C 1
ATOM 794 O O . MET A 1 103 ? 15.979 -2.970 -27.217 1.00 92.44 103 MET A O 1
ATOM 798 N N . ALA A 1 104 ? 16.026 -1.421 -25.592 1.00 94.81 104 ALA A N 1
ATOM 799 C CA . ALA A 1 104 ? 16.520 -0.348 -26.449 1.00 94.81 104 ALA A CA 1
ATOM 800 C C . ALA A 1 104 ? 17.941 -0.638 -26.961 1.00 94.81 104 ALA A C 1
ATOM 802 O O . ALA A 1 104 ? 18.196 -0.511 -28.157 1.00 94.81 104 ALA A O 1
ATOM 803 N N . ALA A 1 105 ? 18.845 -1.089 -26.085 1.00 95.25 105 ALA A N 1
ATOM 804 C CA . ALA A 1 105 ? 20.200 -1.484 -26.463 1.00 95.25 105 ALA A CA 1
ATOM 805 C C . ALA A 1 105 ? 20.188 -2.636 -27.480 1.00 95.25 105 ALA A C 1
ATOM 807 O O . ALA A 1 105 ? 20.815 -2.530 -28.533 1.00 95.25 105 ALA A O 1
ATOM 808 N N . ALA A 1 106 ? 19.402 -3.686 -27.218 1.00 94.81 106 ALA A N 1
ATOM 809 C CA . ALA A 1 106 ? 19.228 -4.806 -28.140 1.00 94.81 106 ALA A CA 1
ATOM 810 C C . ALA A 1 106 ? 18.638 -4.360 -29.490 1.00 94.81 106 ALA A C 1
ATOM 812 O O . ALA A 1 106 ? 19.091 -4.806 -30.545 1.00 94.81 106 ALA A O 1
ATOM 813 N N . GLY A 1 107 ? 17.667 -3.443 -29.471 1.00 96.19 107 GLY A N 1
ATOM 814 C CA . GLY A 1 107 ? 17.075 -2.857 -30.671 1.00 96.19 107 GLY A CA 1
ATOM 815 C C . GLY A 1 107 ? 18.092 -2.092 -31.519 1.00 96.19 107 GLY A C 1
ATOM 816 O O . GLY A 1 107 ? 18.135 -2.281 -32.732 1.00 96.19 107 GLY A O 1
ATOM 817 N N . VAL A 1 108 ? 18.954 -1.283 -30.896 1.00 95.69 108 VAL A N 1
ATOM 818 C CA . VAL A 1 108 ? 20.030 -0.560 -31.597 1.00 95.69 108 VAL A CA 1
ATOM 819 C C . VAL A 1 108 ? 21.073 -1.531 -32.156 1.00 95.69 108 VAL A C 1
ATOM 821 O O . VAL A 1 108 ? 21.478 -1.374 -33.307 1.00 95.69 108 VAL A O 1
ATOM 824 N N . SER A 1 109 ? 21.468 -2.564 -31.404 1.00 93.69 109 SER A N 1
ATOM 825 C CA . SER A 1 109 ? 22.379 -3.611 -31.894 1.00 93.69 109 SER A CA 1
ATOM 826 C C . SER A 1 109 ? 21.810 -4.337 -33.112 1.00 93.69 109 SER A C 1
ATOM 828 O O . SER A 1 109 ? 22.521 -4.534 -34.097 1.00 93.69 109 SER A O 1
ATOM 830 N N . LEU A 1 110 ? 20.519 -4.680 -33.087 1.00 92.25 110 LEU A N 1
ATOM 831 C CA . LEU A 1 110 ? 19.845 -5.306 -34.221 1.00 92.25 110 LEU A CA 1
ATOM 832 C C . LEU A 1 110 ? 19.752 -4.349 -35.414 1.00 92.25 110 LEU A C 1
ATOM 834 O O . LEU A 1 110 ? 19.998 -4.754 -36.548 1.00 92.25 110 LEU A O 1
ATOM 838 N N . LEU A 1 111 ? 19.434 -3.077 -35.169 1.00 93.62 111 LEU A N 1
ATOM 839 C CA . LEU A 1 111 ? 19.333 -2.066 -36.217 1.00 93.62 111 LEU A CA 1
ATOM 840 C C . LEU A 1 111 ? 20.678 -1.851 -36.920 1.00 93.62 111 LEU A C 1
ATOM 842 O O . LEU A 1 111 ? 20.715 -1.799 -38.146 1.00 93.62 111 LEU A O 1
ATOM 846 N N . LEU A 1 112 ? 21.777 -1.790 -36.165 1.00 87.25 112 LEU A N 1
ATOM 847 C CA . LEU A 1 112 ? 23.130 -1.682 -36.714 1.00 87.25 112 LEU A CA 1
ATOM 848 C C . LEU A 1 112 ? 23.545 -2.945 -37.474 1.00 87.25 112 LEU A C 1
ATOM 850 O O . LEU A 1 112 ? 24.126 -2.822 -38.546 1.00 87.25 112 LEU A O 1
ATOM 854 N N . ALA A 1 113 ? 23.206 -4.134 -36.968 1.00 88.94 113 ALA A N 1
ATOM 855 C CA . ALA A 1 113 ? 23.490 -5.403 -37.641 1.00 88.94 113 ALA A CA 1
ATOM 856 C C . ALA A 1 113 ? 22.717 -5.556 -38.962 1.00 88.94 113 ALA A C 1
ATOM 858 O O . ALA A 1 113 ? 23.238 -6.073 -39.948 1.00 88.94 113 ALA A O 1
ATOM 859 N N . LEU A 1 114 ? 21.466 -5.096 -39.011 1.00 87.69 114 LEU A N 1
ATOM 860 C CA . LEU A 1 114 ? 20.694 -5.076 -40.251 1.00 87.69 114 LEU A CA 1
ATOM 861 C C . LEU A 1 114 ? 21.213 -3.990 -41.196 1.00 87.69 114 LEU A C 1
ATOM 863 O O . LEU A 1 114 ? 21.355 -4.242 -42.387 1.00 87.69 114 LEU A O 1
ATOM 867 N N . TYR A 1 115 ? 21.547 -2.807 -40.682 1.00 88.56 115 TYR A N 1
ATOM 868 C CA . TYR A 1 115 ? 22.113 -1.732 -41.490 1.00 88.56 115 TYR A CA 1
ATOM 869 C C . TYR A 1 115 ? 23.448 -2.139 -42.125 1.00 88.56 115 TYR A C 1
ATOM 871 O O . TYR A 1 115 ? 23.610 -1.979 -43.331 1.00 88.56 115 TYR A O 1
ATOM 879 N N . SER A 1 116 ? 24.369 -2.740 -41.364 1.00 83.19 116 SER A N 1
ATOM 880 C CA . SER A 1 116 ? 25.624 -3.270 -41.908 1.00 83.19 116 SER A CA 1
ATOM 881 C C . SER A 1 116 ? 25.375 -4.368 -42.941 1.00 83.19 116 SER A C 1
ATOM 883 O O . SER A 1 116 ? 26.018 -4.365 -43.980 1.00 83.19 116 SER A O 1
ATOM 885 N N . LYS A 1 117 ? 24.383 -5.241 -42.730 1.00 80.38 117 LYS A N 1
ATOM 886 C CA . LYS A 1 117 ? 24.016 -6.299 -43.683 1.00 80.38 117 LYS A CA 1
ATOM 887 C C . LYS A 1 117 ? 23.398 -5.781 -44.991 1.00 80.38 117 LYS A C 1
ATOM 889 O O . LYS A 1 117 ? 23.610 -6.392 -46.033 1.00 80.38 117 LYS A O 1
ATOM 894 N N . TYR A 1 118 ? 22.610 -4.703 -44.952 1.00 79.56 118 TYR A N 1
ATOM 895 C CA . TYR A 1 118 ? 21.918 -4.162 -46.133 1.00 79.56 118 TYR A CA 1
ATOM 896 C C . TYR A 1 118 ? 22.702 -3.058 -46.863 1.00 79.56 118 TYR A C 1
ATOM 898 O O . TYR A 1 118 ? 22.555 -2.930 -48.076 1.00 79.56 118 TYR A O 1
ATOM 906 N N . PHE A 1 119 ? 2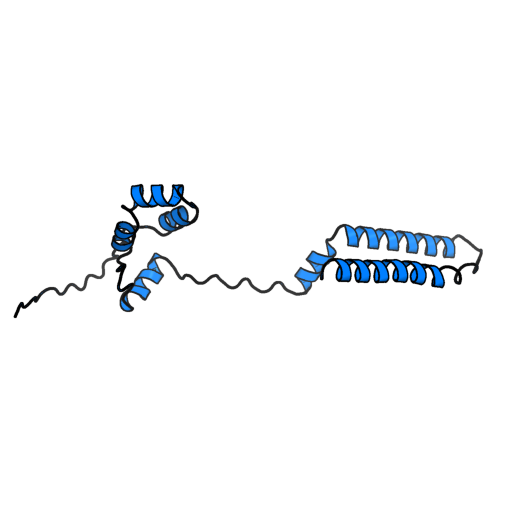3.518 -2.269 -46.156 1.00 72.50 119 PHE A N 1
ATOM 907 C CA . PHE A 1 119 ? 24.308 -1.165 -46.725 1.00 72.50 119 PHE A CA 1
ATOM 908 C C . PHE A 1 119 ? 25.817 -1.446 -46.797 1.00 72.50 119 PHE A C 1
ATOM 910 O O . PHE A 1 119 ? 26.511 -0.810 -47.588 1.00 72.50 119 PHE A O 1
ATOM 917 N N . GLY A 1 120 ? 26.344 -2.378 -46.000 1.00 61.53 120 GLY A N 1
ATOM 918 C CA . GLY A 1 120 ? 27.754 -2.767 -45.995 1.00 61.53 120 GLY A CA 1
ATOM 919 C C . GLY A 1 120 ? 27.974 -4.036 -46.810 1.00 61.53 120 GLY A C 1
ATOM 920 O O . GLY A 1 120 ? 27.880 -5.143 -46.294 1.00 61.53 120 GLY A O 1
ATOM 921 N N . GLY A 1 121 ? 28.278 -3.888 -48.096 1.00 58.94 121 GLY A N 1
ATOM 922 C CA . GLY A 1 121 ? 28.581 -5.000 -49.001 1.00 58.94 121 GLY A CA 1
ATOM 923 C C . GLY A 1 121 ? 29.910 -5.729 -48.749 1.00 58.94 121 GLY A C 1
ATOM 924 O O . GLY A 1 121 ? 30.520 -6.156 -49.721 1.00 58.94 121 GLY A O 1
ATOM 925 N N . GLU A 1 122 ? 30.370 -5.898 -47.505 1.00 51.12 122 GLU A N 1
ATOM 926 C CA . GLU A 1 122 ? 31.540 -6.729 -47.186 1.00 51.12 122 GLU A CA 1
ATOM 927 C C . GLU A 1 122 ? 31.319 -7.565 -45.920 1.00 51.12 122 GLU A C 1
ATOM 929 O O . GLU A 1 122 ? 31.192 -7.073 -44.801 1.00 51.12 122 GLU A O 1
ATOM 934 N N . HIS A 1 123 ? 31.283 -8.876 -46.138 1.00 56.91 123 HIS A N 1
ATOM 935 C CA . HIS A 1 123 ? 31.362 -9.913 -45.127 1.00 56.91 123 HIS A CA 1
ATOM 936 C C . HIS A 1 123 ? 32.785 -9.944 -44.561 1.00 56.91 123 HIS A C 1
ATOM 938 O O . HIS A 1 123 ? 33.711 -10.322 -45.276 1.00 56.91 123 HIS A O 1
ATOM 944 N N . ASN A 1 124 ? 32.956 -9.596 -43.285 1.00 46.97 124 ASN A N 1
ATOM 945 C CA . ASN A 1 124 ? 34.178 -9.918 -42.555 1.00 46.97 124 ASN A CA 1
ATOM 946 C C . ASN A 1 124 ? 33.822 -10.861 -41.387 1.00 46.97 124 ASN A C 1
ATOM 948 O O . ASN A 1 124 ? 33.348 -10.390 -40.355 1.00 46.97 124 ASN A O 1
ATOM 952 N N . PRO A 1 125 ? 33.968 -12.190 -41.556 1.00 50.62 125 PRO A N 1
ATOM 953 C CA . PRO A 1 125 ? 33.645 -13.205 -40.554 1.00 50.62 125 PRO A CA 1
ATOM 954 C C . PRO A 1 125 ? 34.869 -13.479 -39.672 1.00 50.62 125 PRO A C 1
ATOM 956 O O . PRO A 1 125 ? 35.340 -14.610 -39.575 1.00 50.62 125 PRO A O 1
ATOM 959 N N . SER A 1 126 ? 35.448 -12.433 -39.096 1.00 49.12 126 SER A N 1
ATOM 960 C CA . SER A 1 126 ? 36.649 -12.557 -38.272 1.00 49.12 126 SER A CA 1
ATOM 961 C C . SER A 1 126 ? 36.343 -11.919 -36.928 1.00 49.12 126 SER A C 1
ATOM 963 O O . SER A 1 126 ? 36.283 -10.698 -36.862 1.00 49.12 126 SER A O 1
ATOM 965 N N . ASP A 1 127 ? 36.021 -12.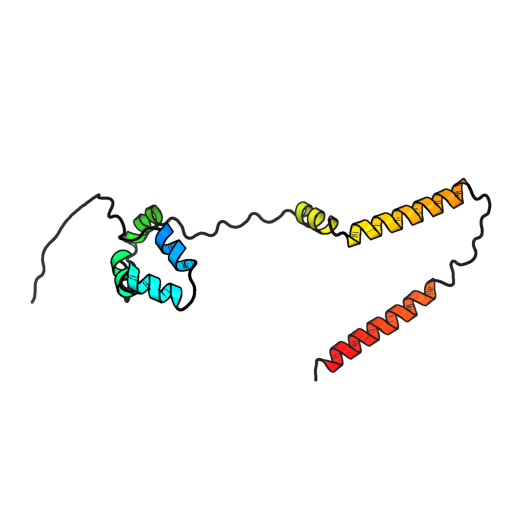769 -35.945 1.00 51.62 127 ASP A N 1
ATOM 966 C CA . ASP A 1 127 ? 36.140 -12.574 -34.479 1.00 51.62 127 ASP A CA 1
ATOM 967 C C . ASP A 1 127 ? 35.076 -13.346 -33.667 1.00 51.62 127 ASP A C 1
ATOM 969 O O . ASP A 1 127 ? 34.856 -13.086 -32.486 1.00 51.62 127 ASP A O 1
ATOM 973 N N . GLU A 1 128 ? 34.441 -14.374 -34.244 1.00 55.41 128 GLU A N 1
ATOM 974 C CA . GLU A 1 128 ? 33.481 -15.226 -33.515 1.00 55.41 128 GLU A CA 1
ATOM 975 C C . GLU A 1 128 ? 34.132 -16.240 -32.545 1.00 55.41 128 GLU A C 1
ATOM 977 O O . GLU A 1 128 ? 33.428 -16.982 -31.868 1.00 55.41 128 GLU A O 1
ATOM 982 N N . THR A 1 129 ? 35.463 -16.269 -32.413 1.00 49.34 129 THR A N 1
ATOM 983 C CA . THR A 1 129 ? 36.174 -17.242 -31.551 1.00 49.34 129 THR A CA 1
ATOM 984 C C . THR A 1 129 ? 36.868 -16.656 -30.319 1.00 49.34 129 THR A C 1
ATOM 986 O O . THR A 1 129 ? 37.282 -17.425 -29.455 1.00 49.34 129 THR A O 1
ATOM 989 N N . GLU A 1 130 ? 36.965 -15.331 -30.164 1.00 55.03 130 GLU A N 1
ATOM 990 C CA . GLU A 1 130 ? 37.640 -14.725 -28.995 1.00 55.03 130 GLU A CA 1
ATOM 991 C C . GLU A 1 130 ? 36.683 -14.374 -27.831 1.00 55.03 130 GLU A C 1
ATOM 993 O O . GLU A 1 130 ? 37.105 -14.264 -26.676 1.00 55.03 130 GLU A O 1
ATOM 998 N N . GLY A 1 131 ? 35.373 -14.261 -28.093 1.00 55.03 131 GLY A N 1
ATOM 999 C CA . GLY A 1 131 ? 34.354 -13.939 -27.077 1.00 55.03 131 GLY A CA 1
ATOM 1000 C C . GLY A 1 131 ? 33.904 -15.122 -26.205 1.00 55.03 131 GLY A C 1
ATOM 1001 O O . GLY A 1 131 ? 33.405 -14.934 -25.094 1.00 55.03 131 GLY A O 1
ATOM 1002 N N . GLU A 1 132 ? 34.121 -16.351 -26.673 1.00 58.09 132 GLU A N 1
ATOM 1003 C CA . GLU A 1 132 ? 33.687 -17.587 -26.002 1.00 58.09 132 GLU A CA 1
ATOM 1004 C C . GLU A 1 132 ? 34.515 -17.914 -24.744 1.00 58.09 132 GLU A C 1
ATOM 1006 O O . GLU A 1 132 ? 34.102 -18.727 -23.923 1.00 58.09 132 GLU A O 1
ATOM 1011 N N . VAL A 1 133 ? 35.671 -17.273 -24.543 1.00 59.00 133 VAL A N 1
ATOM 1012 C CA . VAL A 1 133 ? 36.551 -17.533 -23.384 1.00 59.00 133 VAL A CA 1
ATOM 1013 C C . VAL A 1 133 ? 36.431 -16.466 -22.293 1.00 59.00 133 VAL A C 1
ATOM 1015 O O . VAL A 1 133 ? 36.675 -16.736 -21.117 1.00 59.00 133 VAL A O 1
ATOM 1018 N N . SER A 1 134 ? 35.988 -15.256 -22.645 1.00 61.78 134 SER A N 1
ATOM 1019 C CA . SER A 1 134 ? 35.954 -14.109 -21.728 1.00 61.78 134 SER A CA 1
ATOM 1020 C C . SER A 1 134 ? 34.790 -14.161 -20.728 1.00 61.78 134 SER A C 1
ATOM 1022 O O . SER A 1 134 ? 34.887 -13.586 -19.639 1.00 61.78 134 SER A O 1
ATOM 1024 N N . TRP A 1 135 ? 33.700 -14.875 -21.040 1.00 75.12 135 TRP A N 1
ATOM 1025 C CA . TRP A 1 135 ? 32.625 -15.114 -20.067 1.00 75.12 135 TRP A CA 1
ATOM 1026 C C . TRP A 1 135 ? 33.060 -16.091 -18.966 1.00 75.12 135 TRP A C 1
ATOM 1028 O O . TRP A 1 135 ? 32.657 -15.927 -17.815 1.00 75.12 135 TRP A O 1
ATOM 1038 N N . ILE A 1 136 ? 33.946 -17.042 -19.280 1.00 75.44 136 ILE A N 1
ATOM 1039 C CA . ILE A 1 136 ? 34.412 -18.075 -18.344 1.00 75.44 136 ILE A CA 1
ATOM 1040 C C . ILE A 1 136 ? 35.308 -17.463 -17.257 1.00 75.44 136 ILE A C 1
ATOM 1042 O O . ILE A 1 136 ? 35.137 -17.777 -16.076 1.00 75.44 136 ILE A O 1
ATOM 1046 N N . GLU A 1 137 ? 36.199 -16.529 -17.614 1.00 73.31 137 GLU A N 1
ATOM 1047 C CA . GLU A 1 137 ? 37.011 -15.804 -16.624 1.00 73.31 137 GLU A CA 1
ATOM 1048 C C . GLU A 1 137 ? 36.135 -14.984 -15.668 1.00 73.31 137 GLU A C 1
ATOM 1050 O O . GLU A 1 137 ? 36.303 -15.053 -14.449 1.00 73.31 137 GLU A O 1
ATOM 1055 N N . ARG A 1 138 ? 35.135 -14.262 -16.192 1.00 72.12 138 ARG A N 1
ATOM 1056 C CA . ARG A 1 138 ? 34.232 -13.445 -15.363 1.00 72.12 138 ARG A CA 1
ATOM 1057 C C . ARG A 1 138 ? 33.327 -14.300 -14.472 1.00 72.12 138 ARG A C 1
ATOM 1059 O O . ARG A 1 138 ? 33.155 -13.967 -13.300 1.00 72.12 138 ARG A O 1
ATOM 1066 N N . CYS A 1 139 ? 32.817 -15.426 -14.973 1.00 75.00 139 CYS A N 1
ATOM 1067 C CA . CYS A 1 139 ? 32.045 -16.377 -14.172 1.00 75.00 139 CYS A CA 1
ATOM 1068 C C . CYS A 1 139 ? 32.871 -16.979 -13.026 1.00 75.00 139 CYS A C 1
ATOM 1070 O O . CYS A 1 139 ? 32.352 -17.120 -11.918 1.00 75.00 139 CYS A O 1
ATOM 1072 N N . SER A 1 140 ? 34.154 -17.275 -13.255 1.00 71.88 140 SER A N 1
ATOM 1073 C CA . SER A 1 140 ? 35.056 -17.805 -12.226 1.00 71.88 140 SER A CA 1
ATOM 1074 C C . SER A 1 140 ? 35.283 -16.812 -11.079 1.00 71.88 140 SER A C 1
ATOM 1076 O O . SER A 1 140 ? 35.084 -17.157 -9.910 1.00 71.88 140 SER A O 1
ATOM 1078 N N . TYR A 1 141 ? 35.609 -15.550 -11.387 1.00 72.81 141 TYR A N 1
ATOM 1079 C CA . TYR A 1 141 ? 35.822 -14.528 -10.355 1.00 72.81 141 TYR A CA 1
ATOM 1080 C C . TYR A 1 141 ? 34.555 -14.243 -9.533 1.00 72.81 141 TYR A C 1
ATOM 1082 O O . TYR A 1 141 ? 34.638 -14.108 -8.310 1.00 72.81 141 TYR A O 1
ATOM 1090 N N . THR A 1 142 ? 33.372 -14.203 -10.157 1.00 72.31 142 THR A N 1
ATOM 1091 C CA . THR A 1 142 ? 32.105 -13.969 -9.443 1.00 72.31 142 THR A CA 1
ATOM 1092 C C . THR A 1 142 ? 31.679 -15.168 -8.587 1.00 72.31 142 THR A C 1
ATOM 1094 O O . THR A 1 142 ? 31.272 -14.977 -7.440 1.00 72.31 142 THR A O 1
ATOM 1097 N N . LEU A 1 143 ? 31.824 -16.406 -9.076 1.00 71.00 143 LEU A N 1
ATOM 1098 C CA . LEU A 1 143 ? 31.504 -17.613 -8.296 1.00 71.00 143 LEU A CA 1
ATOM 1099 C C . LEU A 1 143 ? 32.467 -17.821 -7.117 1.00 71.00 143 LEU A C 1
ATOM 1101 O O . LEU A 1 143 ? 32.040 -18.212 -6.024 1.00 71.00 143 LEU A O 1
ATOM 1105 N N . CYS A 1 144 ? 33.750 -17.507 -7.306 1.00 68.88 144 CYS A N 1
ATOM 1106 C CA . CYS A 1 144 ? 34.742 -17.539 -6.234 1.00 68.88 144 CYS A CA 1
ATOM 1107 C C . CYS A 1 144 ? 34.470 -16.440 -5.189 1.00 68.88 144 CYS A C 1
ATOM 1109 O O . CYS A 1 144 ? 34.479 -16.710 -3.987 1.00 68.88 144 CYS A O 1
ATOM 1111 N N . GLY A 1 145 ? 34.115 -15.227 -5.631 1.00 63.56 145 GLY A N 1
ATOM 1112 C CA . GLY A 1 145 ? 33.731 -14.118 -4.751 1.00 63.56 145 GLY A CA 1
ATOM 1113 C C . GLY A 1 145 ? 32.495 -14.417 -3.894 1.00 63.56 145 GLY A C 1
ATOM 1114 O O . GLY A 1 145 ? 32.517 -14.188 -2.684 1.00 63.56 145 GLY A O 1
ATOM 1115 N N . CYS A 1 146 ? 31.443 -15.003 -4.475 1.00 59.94 146 CYS A N 1
ATOM 1116 C CA . CYS A 1 146 ? 30.251 -15.410 -3.724 1.00 59.94 146 CYS A CA 1
ATOM 1117 C C . CYS A 1 146 ? 30.535 -16.548 -2.730 1.00 59.94 146 CYS A C 1
ATOM 1119 O O . CYS A 1 146 ? 30.002 -16.527 -1.620 1.00 59.94 146 CYS A O 1
ATOM 1121 N N . SER A 1 147 ? 31.415 -17.495 -3.072 1.00 60.47 147 SER A N 1
ATOM 1122 C CA . SER A 1 147 ? 31.803 -18.584 -2.162 1.00 60.47 147 SER A CA 1
ATOM 1123 C C . SER A 1 147 ? 32.646 -18.080 -0.982 1.00 60.47 147 SER A C 1
ATOM 1125 O O . SER A 1 147 ? 32.410 -18.472 0.162 1.00 60.47 147 SER A O 1
ATOM 1127 N N . CYS A 1 148 ? 33.580 -17.154 -1.225 1.00 54.75 148 CYS A N 1
ATOM 1128 C CA . CYS A 1 148 ? 34.375 -16.531 -0.165 1.00 54.75 148 CYS A CA 1
ATOM 1129 C C . CYS A 1 148 ? 33.526 -15.639 0.748 1.00 54.75 148 CYS A C 1
ATOM 1131 O O . CYS A 1 148 ? 33.685 -15.702 1.965 1.00 54.75 148 CYS A O 1
ATOM 1133 N N . SER A 1 149 ? 32.584 -14.866 0.197 1.00 59.09 149 SER A N 1
ATOM 1134 C CA . SER A 1 149 ? 31.701 -14.018 1.006 1.00 59.09 149 SER A CA 1
ATOM 1135 C C . SER A 1 149 ? 30.712 -14.834 1.851 1.00 59.09 149 SER A C 1
ATOM 1137 O O . SER A 1 149 ? 30.381 -14.423 2.960 1.00 59.09 149 SER A O 1
ATOM 1139 N N . PHE A 1 150 ? 30.275 -16.004 1.370 1.00 56.06 150 PHE A N 1
ATOM 1140 C CA . PHE A 1 150 ? 29.427 -16.919 2.140 1.00 56.06 150 PHE A CA 1
ATOM 1141 C C . PHE A 1 150 ? 30.207 -17.635 3.257 1.00 56.06 150 PHE A C 1
ATOM 1143 O O . PHE A 1 150 ? 29.691 -17.796 4.360 1.00 56.06 150 PHE A O 1
ATOM 1150 N N . SER A 1 151 ? 31.473 -17.995 3.011 1.00 61.69 151 SER A N 1
ATOM 1151 C CA . SER A 1 151 ? 32.350 -18.625 4.011 1.00 61.69 151 SER A CA 1
ATOM 1152 C C . SER A 1 151 ? 32.789 -17.653 5.121 1.00 61.69 151 SER A C 1
ATOM 1154 O O . SER A 1 151 ? 32.821 -18.030 6.289 1.00 61.69 151 SER A O 1
ATOM 1156 N N . TYR A 1 152 ? 33.041 -16.376 4.798 1.00 57.03 152 TYR A N 1
ATOM 1157 C CA . TYR A 1 152 ? 33.424 -15.352 5.788 1.00 57.03 152 TYR A CA 1
ATOM 1158 C C . TYR A 1 152 ? 32.258 -14.824 6.640 1.00 57.03 152 TYR A C 1
ATOM 1160 O O . TYR A 1 152 ? 32.492 -14.174 7.652 1.00 57.03 152 TYR A O 1
ATOM 1168 N N . CYS A 1 153 ? 31.009 -15.081 6.243 1.00 49.31 153 CYS A N 1
ATOM 1169 C CA . CYS A 1 153 ? 29.816 -14.699 7.006 1.00 49.31 153 CYS A CA 1
ATOM 1170 C C . CYS A 1 153 ? 29.271 -15.858 7.873 1.00 49.31 153 CYS A C 1
ATOM 1172 O O . CYS A 1 153 ? 28.333 -15.664 8.641 1.00 49.31 153 CYS A O 1
ATOM 1174 N N . ASN A 1 154 ? 29.853 -17.062 7.761 1.00 55.00 154 ASN A N 1
ATOM 1175 C CA . ASN A 1 154 ? 29.490 -18.259 8.533 1.00 55.00 154 ASN A CA 1
ATOM 1176 C C . ASN A 1 154 ? 30.587 -18.659 9.548 1.00 55.00 154 ASN A C 1
ATOM 1178 O O . ASN A 1 154 ? 30.800 -19.843 9.816 1.00 55.00 154 ASN A O 1
ATOM 1182 N N . LYS A 1 155 ? 31.323 -17.677 10.084 1.00 50.66 155 LYS A N 1
ATOM 1183 C CA . LYS A 1 155 ? 32.261 -17.839 11.202 1.00 50.66 155 LYS A CA 1
ATOM 1184 C C . LYS A 1 155 ? 32.307 -16.577 12.048 1.00 50.66 155 LYS A C 1
ATOM 1186 O O . LYS A 1 155 ? 32.404 -16.732 13.283 1.00 50.66 155 LYS A O 1
#

Foldseek 3Di:
DDDDDDDDDPDPDLPDQLDALVRVVVLVVDDDPVSQVCQCVPQVGPVSNCVSVVADPPPGDDPVCPVVCCVRNNDPDPPPDDDDDPVNVVVVVCPDPVNVVVVVVVVVVVVVVVCCVVVVPDDDPPDPPPVVVVVVVVVVVVVVVVVVVVVVVVD

Organism: Schistosoma japonicum (NCBI:txid6182)

Secondary structure (DSSP, 8-state):
-----------------SS-HHHHHHHHH--THHHHHHHHHHHSHHHHHHHHTT-BTTTB--GGGHHHHHHHH-----PPPPPPPHHHHHHHHHT-HHHHHHHHHHHHHHHHHHHHHHH--------TTTHHHHHHHHHHHHHHHHHHHHHHT--

Radius of gyration: 35.57 Å; chains: 1; bounding box: 76×30×100 Å

InterPro domains:
  IPR004014 Cation-transporting P-type ATPase, N-terminal [PF00690] (45-109)
  IPR004014 Cation-transporting P-type ATPase, N-terminal [SM00831] (42-114)
  IPR023298 P-type ATPase, transmembrane domain superfamily [SSF81665] (44-116)